Protein AF-A0A1J3G3C2-F1 (afdb_monomer)

Mean predicted aligned error: 4.12 Å

Radius of gyration: 16.89 Å; Cα contacts (8 Å, |Δi|>4): 77; chains: 1; bounding box: 42×16×49 Å

Solvent-accessible surface area (backbone atoms only — not comparable to full-atom values): 5290 Å² total; per-residue (Å²): 129,98,66,70,90,84,65,88,84,85,83,82,75,92,56,64,97,52,34,59,60,53,45,50,53,53,40,50,55,51,44,72,74,40,80,72,42,75,39,79,43,74,42,76,46,82,48,88,90,71,67,64,87,74,85,55,69,83,62,44,52,59,68,75,71,61,69,70,49,67,52,74,50,80,45,70,60,63,129

Sequence (79 aa):
YKLRSNIRTFNLGGMGCSASVIGVDLAKDMLLLHRNTYALVVSAENITLNWYFGNNRSMLVPNCLFRVGGAAVLLSNKS

pLDDT: mean 93.2, std 5.26, range [60.81, 97.56]

Organism: Noccaea caerulescens (NCBI:txid107243)

Foldseek 3Di:
DPDDPPDDDDDQPPPPPCSQVVQVVVQVVVPVVDDFDKDKGKDWDDCPPPDDPDDDPVSCVCVVPDDTDMDMDMDGPHD

InterPro domains:
  IPR012392 Very-long-chain 3-ketoacyl-CoA synthase [PTHR31561] (1-79)
  IPR013601 FAE1/Type III polyketide synth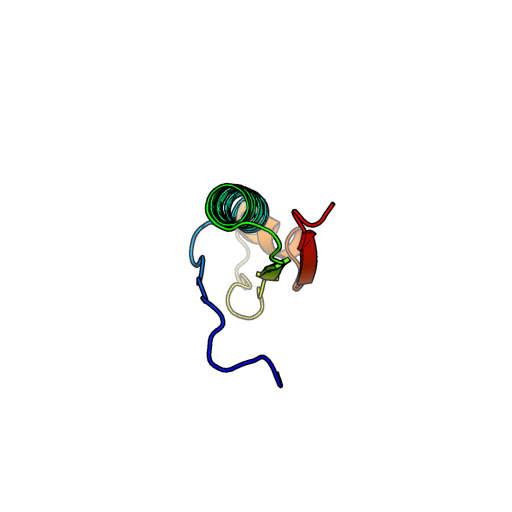ase-like protein [PF08392] (1-78)
  IPR016039 Thiolase-like [G3DSA:3.40.47.10] (1-79)
  IPR016039 Thiolase-like [SSF53901] (1-78)

Secondary structure (DSSP, 8-state):
----TT-------S-GGGHHHHHHHHHHHHHHHSTT-EEEEEEEE--TT----S--HHHHHHHHH---EEEEEEEE---

Structure (mmCIF, N/CA/C/O backbone):
data_AF-A0A1J3G3C2-F1
#
_entry.id   AF-A0A1J3G3C2-F1
#
loop_
_atom_site.group_PDB
_atom_site.id
_atom_site.type_symbol
_atom_site.label_atom_id
_atom_site.label_alt_id
_atom_site.label_comp_id
_atom_site.label_asym_id
_atom_site.label_entity_id
_atom_site.label_seq_id
_atom_site.pdbx_PDB_ins_code
_atom_site.Cartn_x
_atom_site.Cartn_y
_atom_site.Cartn_z
_atom_site.occupancy
_atom_site.B_iso_or_equiv
_atom_site.auth_seq_id
_atom_site.auth_comp_id
_atom_site.auth_asym_id
_atom_site.auth_atom_id
_atom_site.pdbx_PDB_model_num
ATOM 1 N N . TYR A 1 1 ? -18.873 -2.829 -3.178 1.00 60.81 1 TYR A N 1
ATOM 2 C CA . TYR A 1 1 ? -18.520 -3.229 -1.801 1.00 60.81 1 TYR A CA 1
ATOM 3 C C . TYR A 1 1 ? -19.652 -2.834 -0.871 1.00 60.81 1 TYR A C 1
ATOM 5 O O . TYR A 1 1 ? -19.943 -1.652 -0.778 1.00 60.81 1 TYR A O 1
ATOM 13 N N . LYS A 1 2 ? -20.337 -3.802 -0.248 1.00 84.62 2 LYS A N 1
ATOM 14 C CA . LYS A 1 2 ? -21.521 -3.603 0.617 1.00 84.62 2 LYS A CA 1
ATOM 15 C C . LYS A 1 2 ? -21.158 -2.984 1.985 1.00 84.62 2 LYS A C 1
ATOM 17 O O . LYS A 1 2 ? -21.554 -3.498 3.027 1.00 84.62 2 LYS A O 1
ATOM 22 N N . LEU A 1 3 ? -20.334 -1.938 1.988 1.00 88.31 3 LEU A N 1
ATOM 23 C CA . LEU A 1 3 ? -19.994 -1.196 3.199 1.00 88.31 3 LEU A CA 1
ATOM 24 C C . LEU A 1 3 ? -21.165 -0.291 3.591 1.00 88.31 3 LEU A C 1
ATOM 26 O O . LEU A 1 3 ? -21.998 0.066 2.758 1.00 88.31 3 LEU A O 1
ATOM 30 N N . ARG A 1 4 ? -21.239 0.058 4.877 1.00 89.44 4 ARG A N 1
ATOM 31 C CA . ARG A 1 4 ? -22.280 0.955 5.387 1.00 89.44 4 ARG A CA 1
ATOM 32 C C . ARG A 1 4 ? -22.160 2.330 4.721 1.00 89.44 4 ARG A C 1
ATOM 34 O O . ARG A 1 4 ? -21.056 2.779 4.438 1.00 89.44 4 ARG A O 1
ATOM 41 N N . SER A 1 5 ? -23.281 3.018 4.523 1.00 90.44 5 SER A N 1
ATOM 42 C CA . SER A 1 5 ? -23.319 4.348 3.890 1.00 90.44 5 SER A CA 1
ATOM 43 C C . SER A 1 5 ? -22.640 5.450 4.710 1.00 90.44 5 SER A C 1
ATOM 45 O O . SER A 1 5 ? -22.311 6.497 4.170 1.00 90.44 5 SER A O 1
ATOM 47 N N . ASN A 1 6 ? -22.421 5.223 6.006 1.00 90.31 6 ASN A N 1
ATOM 48 C CA . ASN A 1 6 ? -21.852 6.192 6.938 1.00 90.31 6 ASN A CA 1
ATOM 49 C C . ASN A 1 6 ? -20.335 6.034 7.159 1.00 90.31 6 ASN A C 1
ATOM 51 O O . ASN A 1 6 ? -19.807 6.552 8.145 1.00 90.31 6 ASN A O 1
ATOM 55 N N . ILE A 1 7 ? -19.630 5.304 6.289 1.00 93.00 7 ILE A N 1
ATOM 56 C CA . ILE A 1 7 ? -18.165 5.242 6.332 1.00 93.00 7 ILE A CA 1
ATOM 57 C C . ILE A 1 7 ? -17.564 6.583 5.905 1.00 93.00 7 ILE A C 1
ATOM 59 O O . ILE A 1 7 ? -18.049 7.233 4.982 1.00 93.00 7 ILE A O 1
ATOM 63 N N . ARG A 1 8 ? -16.474 6.990 6.557 1.00 93.31 8 ARG A N 1
ATOM 64 C CA . ARG A 1 8 ? -15.652 8.103 6.075 1.00 93.31 8 ARG A CA 1
ATOM 65 C C . ARG A 1 8 ? -14.616 7.549 5.110 1.00 93.31 8 ARG A C 1
ATOM 67 O O . ARG A 1 8 ? -13.902 6.609 5.453 1.00 93.31 8 ARG A O 1
ATOM 74 N N . THR A 1 9 ? -14.557 8.111 3.911 1.00 94.56 9 THR A N 1
ATOM 75 C CA . THR A 1 9 ? -13.674 7.643 2.840 1.00 94.56 9 THR A CA 1
ATOM 76 C C . THR A 1 9 ? -12.672 8.729 2.489 1.00 94.56 9 THR A C 1
ATOM 78 O O . THR A 1 9 ? -13.044 9.882 2.292 1.00 94.56 9 THR A O 1
ATOM 81 N N . PHE A 1 10 ? -11.405 8.337 2.387 1.00 95.19 10 PHE A N 1
ATOM 82 C CA . PHE A 1 10 ? -10.294 9.195 1.994 1.00 95.19 10 PHE A CA 1
ATOM 83 C C . PHE A 1 10 ? -9.600 8.553 0.792 1.00 95.19 10 PHE A C 1
ATOM 85 O O . PHE A 1 10 ? -9.458 7.331 0.753 1.00 95.19 10 PHE A O 1
ATOM 92 N N . ASN A 1 11 ? -9.185 9.359 -0.186 1.00 95.12 11 ASN A N 1
ATOM 93 C CA . ASN A 1 11 ? -8.453 8.883 -1.358 1.00 95.12 11 ASN A CA 1
ATOM 94 C C . ASN A 1 11 ? -7.090 9.579 -1.422 1.00 95.12 11 ASN A C 1
ATOM 96 O O . ASN A 1 11 ? -7.025 10.801 -1.540 1.00 95.12 11 ASN A O 1
ATOM 100 N N . LEU A 1 12 ? -6.015 8.799 -1.313 1.00 94.19 12 LEU A N 1
ATOM 101 C CA . LEU A 1 12 ? -4.637 9.286 -1.262 1.00 94.19 12 LEU A CA 1
ATOM 102 C C . LEU A 1 12 ? -3.939 9.005 -2.598 1.00 94.19 12 LEU A C 1
ATOM 104 O O . LEU A 1 12 ? -3.178 8.051 -2.735 1.00 94.1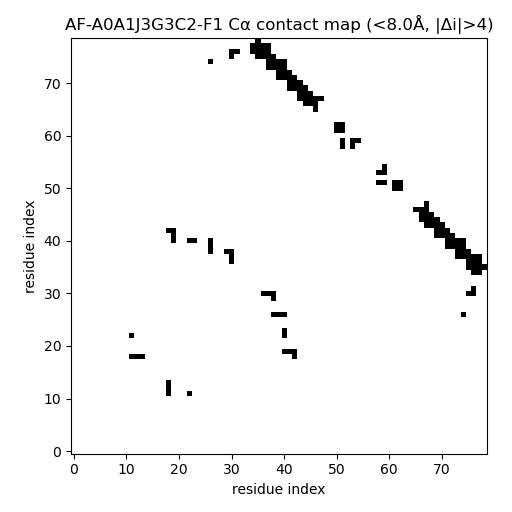9 12 LEU A O 1
ATOM 108 N N . GLY A 1 13 ? -4.232 9.832 -3.602 1.00 93.06 13 GLY A N 1
ATOM 109 C CA . GLY A 1 13 ? -3.583 9.773 -4.913 1.00 93.06 13 GLY A CA 1
ATOM 110 C C . GLY A 1 13 ? -2.279 10.576 -4.960 1.00 93.06 13 GLY A C 1
ATOM 111 O O . GLY A 1 13 ? 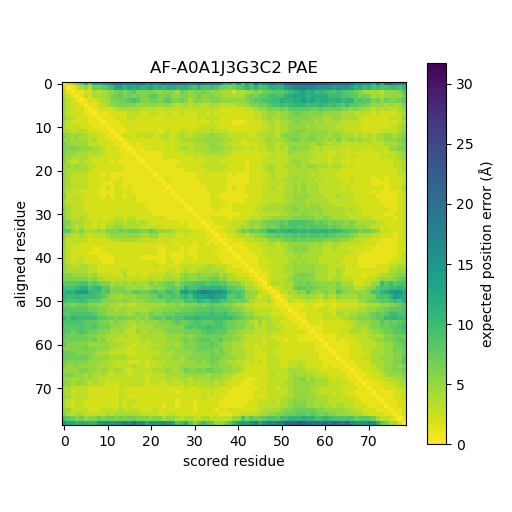-2.122 11.556 -4.239 1.00 93.06 13 GLY A O 1
ATOM 112 N N . GLY A 1 14 ? -1.345 10.179 -5.829 1.00 91.19 14 GLY A N 1
ATOM 113 C CA . GLY A 1 14 ? -0.132 10.961 -6.119 1.00 91.19 14 GLY A CA 1
ATOM 114 C C . GLY A 1 14 ? 0.972 10.913 -5.056 1.00 91.19 14 GLY A C 1
ATOM 115 O O . GLY A 1 14 ? 1.980 11.591 -5.208 1.00 91.19 14 GLY A O 1
ATOM 116 N N . MET A 1 15 ? 0.821 10.096 -4.011 1.00 94.56 15 MET A N 1
ATOM 117 C CA . MET A 1 15 ? 1.802 9.985 -2.921 1.00 94.56 15 MET A CA 1
ATOM 118 C C . MET A 1 15 ? 3.010 9.087 -3.263 1.00 94.56 15 MET A C 1
ATOM 120 O O . MET A 1 15 ? 3.995 9.067 -2.532 1.00 94.56 15 MET A O 1
ATOM 124 N N . GLY A 1 16 ? 2.955 8.340 -4.372 1.00 92.62 16 GLY A N 1
ATOM 125 C CA . GLY A 1 16 ? 4.009 7.400 -4.773 1.00 92.62 16 GLY A CA 1
ATOM 126 C C . GLY A 1 16 ? 4.142 6.205 -3.820 1.00 92.62 16 GLY A C 1
ATOM 127 O O . GLY A 1 16 ? 3.188 5.833 -3.138 1.00 92.62 16 GLY A O 1
ATOM 128 N N . CYS A 1 17 ? 5.337 5.613 -3.744 1.00 93.25 17 CYS A N 1
ATOM 129 C CA . CYS A 1 17 ? 5.590 4.379 -2.983 1.00 93.25 17 CYS A CA 1
ATOM 130 C C . CYS A 1 17 ? 5.366 4.509 -1.460 1.00 93.25 17 CYS A C 1
ATOM 132 O O . CYS A 1 17 ? 5.315 3.504 -0.754 1.00 93.25 17 CYS A O 1
ATOM 134 N N . SER A 1 18 ? 5.244 5.730 -0.927 1.00 95.62 18 SER A N 1
ATOM 135 C CA . SER A 1 18 ? 4.958 5.989 0.491 1.00 95.62 18 SER A CA 1
ATOM 136 C C . SER A 1 18 ? 3.459 6.032 0.815 1.00 95.62 18 SER A C 1
ATOM 138 O O . SER A 1 18 ? 3.103 6.092 1.995 1.00 95.62 18 SER A O 1
ATOM 140 N N . ALA A 1 19 ? 2.576 5.954 -0.194 1.00 95.75 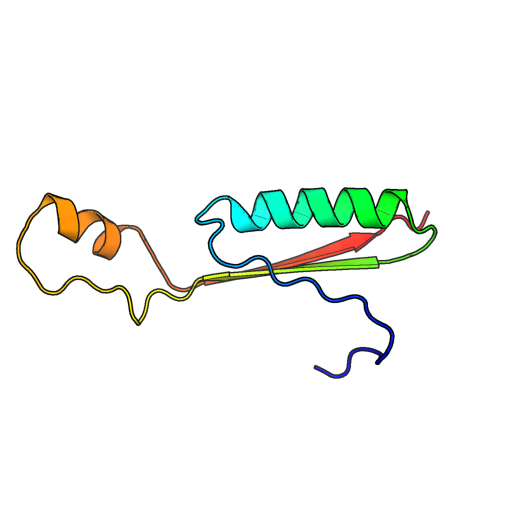19 ALA A N 1
ATOM 141 C CA . ALA A 1 19 ? 1.122 6.075 -0.041 1.00 95.75 19 ALA A CA 1
ATOM 142 C C . ALA A 1 19 ? 0.554 5.164 1.056 1.00 95.75 19 ALA A C 1
ATOM 144 O O . ALA A 1 19 ? -0.251 5.604 1.876 1.00 95.75 19 ALA A O 1
ATOM 145 N N . SER A 1 20 ? 1.008 3.909 1.108 1.00 94.19 20 SER A N 1
ATOM 146 C CA . SER A 1 20 ? 0.545 2.926 2.091 1.00 94.19 20 SER A CA 1
ATOM 147 C C . SER A 1 20 ? 0.882 3.336 3.528 1.00 94.19 20 SER A C 1
ATOM 149 O O . SER A 1 20 ? 0.041 3.210 4.414 1.00 94.19 20 SER A O 1
ATOM 151 N N . VAL A 1 21 ? 2.090 3.858 3.765 1.00 96.00 21 VAL A N 1
ATOM 152 C CA . VAL A 1 21 ? 2.537 4.278 5.105 1.00 96.00 21 VAL A CA 1
ATOM 153 C C . VAL A 1 21 ? 1.796 5.538 5.546 1.00 96.00 21 VAL A C 1
ATOM 155 O O . VAL A 1 21 ? 1.314 5.596 6.673 1.00 96.00 21 VAL A O 1
ATOM 158 N N . ILE A 1 22 ? 1.614 6.500 4.637 1.00 97.06 22 ILE A N 1
ATOM 159 C CA . ILE A 1 22 ? 0.804 7.703 4.883 1.00 97.06 22 ILE A CA 1
ATOM 160 C C . ILE A 1 22 ? -0.649 7.316 5.201 1.00 97.06 22 ILE A C 1
ATOM 162 O O . ILE A 1 22 ? -1.259 7.867 6.114 1.00 97.06 22 ILE A O 1
ATOM 166 N N . GLY A 1 23 ? -1.203 6.329 4.489 1.00 97.44 23 GLY A N 1
ATOM 167 C CA . GLY A 1 23 ? -2.544 5.807 4.753 1.00 97.44 23 GLY A CA 1
ATOM 168 C C . GLY A 1 23 ? -2.688 5.175 6.139 1.00 97.44 23 GLY A C 1
ATOM 169 O O . GLY A 1 23 ? -3.715 5.360 6.791 1.00 97.44 23 GLY A O 1
ATOM 170 N N . VAL A 1 24 ? -1.661 4.464 6.614 1.00 97.50 24 VAL A N 1
ATOM 171 C CA . VAL A 1 24 ? -1.633 3.898 7.973 1.00 97.50 24 VAL A CA 1
ATOM 172 C C . VAL A 1 24 ? -1.532 4.993 9.035 1.00 97.50 24 VAL A C 1
ATOM 174 O O . VAL A 1 24 ? -2.223 4.904 10.049 1.00 97.50 24 VAL A O 1
ATOM 177 N N . ASP A 1 25 ? -0.732 6.034 8.806 1.00 97.56 25 ASP A N 1
ATOM 178 C CA . ASP A 1 25 ? -0.615 7.167 9.733 1.00 97.56 25 ASP A CA 1
ATOM 179 C C . ASP A 1 25 ? -1.941 7.939 9.854 1.00 97.56 25 ASP A C 1
ATOM 181 O O . ASP A 1 25 ? -2.454 8.140 10.955 1.00 97.56 25 ASP A O 1
ATOM 185 N N . LEU A 1 26 ? -2.605 8.216 8.726 1.00 97.12 26 LEU A N 1
ATOM 186 C CA . LEU A 1 26 ? -3.957 8.782 8.727 1.00 97.12 26 LEU A CA 1
ATOM 187 C C . LEU A 1 26 ? -4.953 7.886 9.482 1.00 97.12 26 LEU A C 1
ATOM 189 O O . LEU A 1 26 ? -5.787 8.372 10.248 1.00 97.12 26 LEU A O 1
ATOM 193 N N . ALA A 1 27 ? -4.892 6.567 9.275 1.00 97.44 27 ALA A N 1
ATOM 194 C CA . ALA A 1 27 ? -5.766 5.629 9.973 1.00 97.44 27 ALA A CA 1
ATOM 195 C C . ALA A 1 27 ? -5.524 5.635 11.489 1.00 97.44 27 ALA A C 1
ATOM 197 O O . ALA A 1 27 ? -6.489 5.587 12.254 1.00 97.44 27 ALA A O 1
ATOM 198 N N . LYS A 1 28 ? -4.265 5.738 11.926 1.00 97.12 28 LYS A N 1
ATOM 199 C CA . LYS A 1 28 ? -3.898 5.896 13.337 1.00 97.12 28 LYS A CA 1
ATOM 200 C C . LYS A 1 28 ? -4.523 7.162 13.922 1.00 97.12 28 LYS A C 1
ATOM 202 O O . LYS A 1 28 ? -5.187 7.063 14.951 1.00 97.12 28 LYS A O 1
ATOM 207 N N . ASP A 1 29 ? -4.397 8.309 13.261 1.00 97.12 29 ASP A N 1
ATOM 208 C CA . ASP A 1 29 ? -5.001 9.562 13.735 1.00 97.12 29 ASP A CA 1
ATOM 209 C C . ASP A 1 29 ? -6.529 9.459 13.834 1.00 97.12 29 ASP A C 1
ATOM 211 O O . ASP A 1 29 ? -7.134 9.864 14.830 1.00 97.12 29 ASP A O 1
ATOM 215 N N . MET A 1 30 ? -7.176 8.830 12.849 1.00 96.31 30 MET A N 1
ATOM 216 C CA . MET A 1 30 ? -8.623 8.599 12.888 1.00 96.31 30 MET A CA 1
ATOM 217 C C . MET A 1 30 ? -9.041 7.681 14.041 1.00 96.31 30 MET A C 1
ATOM 219 O O . MET A 1 30 ? -10.072 7.934 14.670 1.00 96.31 30 MET A O 1
ATOM 223 N N . LEU A 1 31 ? -8.258 6.642 14.333 1.00 96.69 31 LEU A N 1
ATOM 224 C CA . LEU A 1 31 ? -8.488 5.742 15.464 1.00 96.69 31 LEU A CA 1
ATOM 225 C C . LEU A 1 31 ? -8.230 6.431 16.810 1.00 96.69 31 LEU A C 1
ATOM 227 O O . LEU A 1 31 ? -8.911 6.126 17.784 1.00 96.69 31 LEU A O 1
ATOM 231 N N . LEU A 1 32 ? -7.299 7.381 16.896 1.00 96.00 32 LEU A N 1
ATOM 232 C CA . LEU A 1 32 ? -7.101 8.171 18.116 1.00 96.00 32 LEU A CA 1
ATOM 233 C C . LEU A 1 32 ? -8.280 9.122 18.377 1.00 96.00 32 LEU A C 1
ATOM 235 O O . LEU A 1 32 ? -8.681 9.302 19.526 1.00 96.00 32 LEU A O 1
ATOM 239 N N . LEU A 1 33 ? -8.875 9.680 17.320 1.00 95.69 33 LEU A N 1
ATOM 240 C CA . LEU A 1 33 ? -10.019 10.593 17.417 1.00 95.69 33 LEU A CA 1
ATOM 241 C C . LEU A 1 33 ? -11.358 9.885 17.687 1.00 95.69 33 LEU A C 1
ATOM 243 O O . LEU A 1 33 ? -12.242 10.466 18.317 1.00 95.69 33 LEU A O 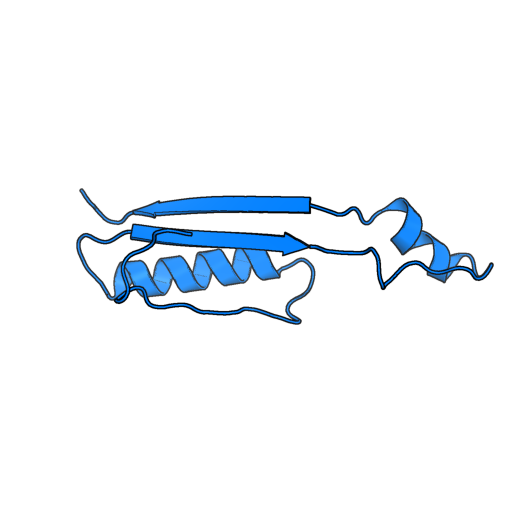1
ATOM 247 N N . HIS A 1 34 ? -11.538 8.645 17.222 1.00 93.69 34 HIS A N 1
ATOM 248 C CA . HIS A 1 34 ? -12.813 7.923 17.307 1.00 93.69 34 HIS A CA 1
ATOM 249 C C . HIS A 1 34 ? -12.661 6.633 18.112 1.00 93.69 34 HIS A C 1
ATOM 251 O O . HIS A 1 34 ? -12.040 5.679 17.653 1.00 93.69 34 HIS A O 1
ATOM 257 N N . ARG A 1 35 ? -13.273 6.560 19.299 1.00 92.50 35 ARG A N 1
ATOM 258 C CA . ARG A 1 35 ? -13.235 5.356 20.150 1.00 92.50 35 ARG A CA 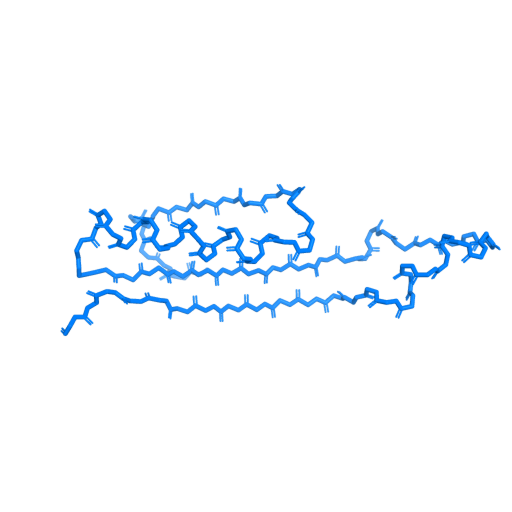1
ATOM 259 C C . ARG A 1 35 ? -14.050 4.192 19.571 1.00 92.50 35 ARG A C 1
ATOM 261 O O . ARG A 1 35 ? -15.105 4.407 18.979 1.00 92.50 35 ARG A O 1
ATOM 268 N N . ASN A 1 36 ? -13.597 2.963 19.837 1.00 94.75 36 ASN A N 1
ATOM 269 C CA . ASN A 1 36 ? -14.293 1.706 19.530 1.00 94.75 36 ASN A CA 1
ATOM 270 C C . ASN A 1 36 ? -14.699 1.563 18.047 1.00 94.75 36 ASN A C 1
ATOM 272 O O . ASN A 1 36 ? -15.832 1.200 17.714 1.00 94.75 36 ASN A O 1
ATOM 276 N N . THR A 1 37 ? -13.769 1.842 17.138 1.00 95.12 37 THR A N 1
ATOM 277 C CA . THR A 1 37 ? -14.007 1.801 15.693 1.00 95.12 37 THR A CA 1
ATOM 278 C C . THR A 1 37 ? -12.952 0.975 14.956 1.00 95.12 37 THR A C 1
ATOM 280 O O . THR A 1 37 ? -11.985 0.488 15.540 1.00 95.12 37 THR A O 1
ATOM 283 N N . TYR A 1 38 ? -13.183 0.791 13.660 1.00 96.06 38 TYR A N 1
ATOM 284 C CA . TYR A 1 38 ? -12.262 0.148 12.732 1.00 96.06 38 TYR A CA 1
ATOM 285 C C . TYR A 1 38 ? -11.821 1.142 11.659 1.00 96.06 38 TYR A C 1
ATOM 287 O O . TYR A 1 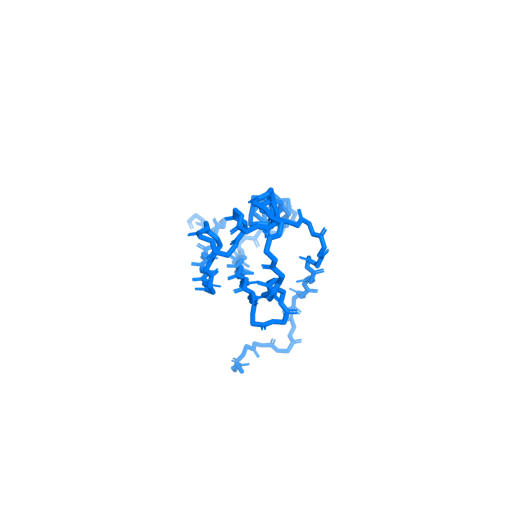38 ? -12.606 1.993 11.238 1.00 96.06 38 TYR A O 1
ATOM 295 N N . ALA A 1 39 ? -10.595 0.984 11.172 1.00 96.81 39 ALA A N 1
ATOM 296 C CA . ALA A 1 39 ? -10.082 1.684 10.004 1.00 96.81 39 ALA A CA 1
ATOM 297 C C . ALA A 1 39 ? -9.593 0.657 8.977 1.00 96.81 39 ALA A C 1
ATOM 299 O O . ALA A 1 39 ? -8.779 -0.207 9.294 1.00 96.81 39 ALA A O 1
ATOM 300 N N . LEU A 1 40 ? -10.107 0.737 7.750 1.00 96.44 40 LEU A N 1
ATOM 301 C CA . LEU A 1 40 ? -9.674 -0.100 6.633 1.00 96.44 40 LEU A CA 1
ATOM 302 C C . LEU A 1 40 ? -8.778 0.737 5.722 1.00 96.44 40 LEU A C 1
ATOM 304 O O . LEU A 1 40 ? -9.243 1.716 5.141 1.00 96.44 40 LEU A O 1
ATOM 308 N N . VAL A 1 41 ? -7.518 0.335 5.585 1.00 97.25 41 VA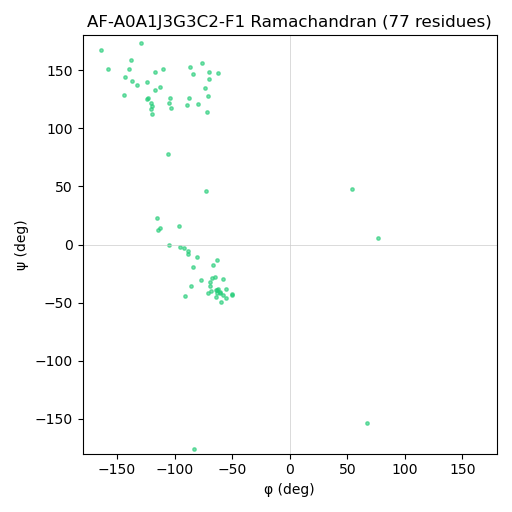L A N 1
ATOM 309 C CA . VAL A 1 41 ? -6.570 0.944 4.647 1.00 97.25 41 VAL A CA 1
ATOM 310 C C . VAL A 1 41 ? -6.418 0.007 3.461 1.00 97.25 41 VAL A C 1
ATOM 312 O O . VAL A 1 41 ? -6.130 -1.176 3.638 1.00 97.25 41 VAL A O 1
ATOM 315 N N . VAL A 1 42 ? -6.623 0.532 2.255 1.00 96.69 42 VAL A N 1
ATOM 316 C CA . VAL A 1 42 ? -6.449 -0.202 0.998 1.00 96.69 42 VAL A CA 1
ATOM 317 C C . VAL A 1 42 ? -5.451 0.561 0.145 1.00 96.69 42 VAL A C 1
ATOM 319 O O . VAL A 1 42 ? -5.637 1.747 -0.112 1.00 96.69 42 VAL A O 1
ATOM 322 N N . SER A 1 43 ? -4.408 -0.133 -0.289 1.00 95.75 43 SER A N 1
ATOM 323 C CA . SER A 1 43 ? -3.427 0.359 -1.243 1.00 95.75 43 SER A CA 1
ATOM 324 C C . SER A 1 43 ? -3.556 -0.435 -2.534 1.00 95.75 43 SER A C 1
ATOM 326 O O . SER A 1 43 ? -3.715 -1.657 -2.506 1.00 95.75 43 SER A O 1
ATOM 328 N N . ALA A 1 44 ? -3.527 0.260 -3.663 1.00 94.25 44 ALA A N 1
ATOM 329 C CA . ALA A 1 44 ? -3.580 -0.341 -4.983 1.00 94.25 44 ALA A CA 1
ATOM 330 C C . ALA A 1 44 ? -2.688 0.462 -5.926 1.00 94.25 44 ALA A C 1
ATOM 332 O O . ALA A 1 44 ? -2.818 1.680 -6.034 1.00 94.25 44 ALA A O 1
ATOM 333 N N . GLU A 1 45 ? -1.807 -0.237 -6.625 1.00 93.44 45 GLU A N 1
ATOM 334 C CA . GLU A 1 45 ? -0.856 0.331 -7.568 1.00 93.44 45 GLU A CA 1
ATOM 335 C C . GLU A 1 45 ? -1.110 -0.288 -8.940 1.00 93.44 45 GLU A C 1
ATOM 337 O O . GLU A 1 45 ? -1.070 -1.509 -9.113 1.00 93.44 45 GLU A O 1
ATOM 342 N N . ASN A 1 46 ? -1.391 0.562 -9.928 1.00 90.31 46 ASN A N 1
ATOM 343 C CA . ASN A 1 46 ? -1.594 0.142 -11.306 1.00 90.31 46 ASN A CA 1
ATOM 344 C C . ASN A 1 46 ? -0.566 0.808 -12.227 1.00 90.31 46 ASN A C 1
ATOM 346 O O . ASN A 1 46 ? -0.521 2.030 -12.358 1.00 90.31 46 ASN A O 1
ATOM 350 N N 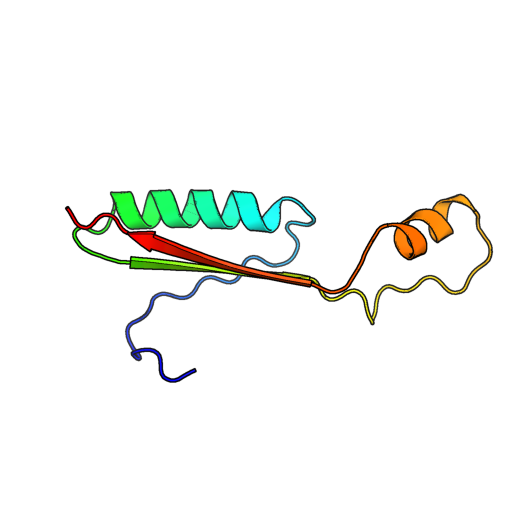. ILE A 1 47 ? 0.237 -0.020 -12.892 1.00 88.69 47 ILE A N 1
ATOM 351 C CA . ILE A 1 47 ? 1.320 0.405 -13.781 1.00 88.69 47 ILE A CA 1
ATOM 352 C C . ILE A 1 47 ? 0.991 0.241 -15.268 1.00 88.69 47 ILE A C 1
ATOM 354 O O . ILE A 1 47 ? 1.825 0.582 -16.102 1.00 88.69 47 ILE A O 1
ATOM 358 N N . THR A 1 48 ? -0.199 -0.258 -15.632 1.00 83.44 48 THR A N 1
ATOM 359 C CA . THR A 1 48 ? -0.530 -0.585 -17.034 1.00 83.44 48 THR A CA 1
ATOM 360 C C . THR A 1 48 ? -0.406 0.607 -17.981 1.00 83.44 48 THR A C 1
ATOM 362 O O . THR A 1 48 ? -0.087 0.420 -19.149 1.00 83.44 48 THR A O 1
ATOM 365 N N . LEU A 1 49 ? -0.630 1.828 -17.489 1.00 82.19 49 LEU A N 1
ATOM 366 C CA . LEU A 1 49 ? -0.548 3.059 -18.283 1.00 82.19 49 LEU A CA 1
ATOM 367 C C . LEU A 1 49 ? 0.835 3.731 -18.253 1.00 82.19 49 LEU A C 1
ATOM 369 O O . LEU A 1 49 ? 1.030 4.732 -18.932 1.00 82.19 49 LEU A O 1
ATOM 373 N N . ASN A 1 50 ? 1.788 3.201 -17.483 1.00 85.19 50 ASN A N 1
ATOM 374 C CA . ASN A 1 50 ? 3.090 3.833 -17.240 1.00 85.19 50 ASN A CA 1
ATOM 375 C C . ASN A 1 50 ? 4.268 3.053 -17.856 1.00 85.19 50 ASN A C 1
ATOM 377 O O . ASN A 1 50 ? 5.421 3.308 -17.518 1.00 85.19 50 ASN A O 1
ATOM 381 N N . TRP A 1 51 ? 3.996 2.096 -18.750 1.00 87.94 51 TRP A N 1
ATOM 382 C CA . TRP A 1 51 ? 5.033 1.291 -19.397 1.00 87.94 51 TRP A CA 1
ATOM 383 C C . TRP A 1 51 ? 5.851 2.114 -20.401 1.00 87.94 51 TRP A C 1
ATOM 385 O O . TRP A 1 51 ? 5.297 2.730 -21.313 1.00 87.94 51 TRP A O 1
ATOM 395 N N . TYR A 1 52 ? 7.179 2.093 -20.275 1.00 93.69 52 TYR A N 1
ATOM 396 C CA . TYR A 1 52 ? 8.064 2.789 -21.208 1.00 93.69 52 TYR A CA 1
ATOM 397 C C . TYR A 1 52 ? 8.449 1.891 -22.394 1.00 93.69 52 TYR A C 1
ATOM 399 O O . TYR A 1 52 ? 9.065 0.845 -22.207 1.00 93.69 52 TYR A O 1
ATOM 407 N N . PHE A 1 53 ? 8.123 2.305 -23.623 1.00 93.25 53 PHE A N 1
ATOM 408 C CA . PHE A 1 53 ? 8.412 1.544 -24.854 1.00 93.25 53 PHE A CA 1
ATOM 409 C C . PHE A 1 53 ? 9.718 1.944 -25.565 1.00 93.25 53 PHE A C 1
ATOM 411 O O . PHE A 1 53 ? 10.053 1.369 -26.598 1.00 93.25 53 PHE A O 1
ATOM 418 N N . GLY A 1 54 ? 10.443 2.949 -25.065 1.00 94.19 54 GLY A N 1
ATOM 419 C CA . GLY A 1 54 ? 11.696 3.399 -25.680 1.00 94.19 54 GLY A CA 1
ATOM 420 C C . GLY A 1 54 ? 12.911 2.560 -25.271 1.00 94.19 54 GLY A C 1
ATOM 421 O O . GLY A 1 54 ? 12.796 1.585 -24.535 1.00 94.19 54 GLY A O 1
ATOM 422 N N . ASN A 1 55 ? 14.101 2.971 -25.722 1.00 94.81 55 ASN A N 1
ATOM 423 C CA . ASN A 1 55 ? 15.356 2.238 -25.491 1.00 94.81 55 ASN A CA 1
ATOM 424 C C . ASN A 1 55 ? 16.371 2.999 -24.611 1.00 94.81 55 ASN A C 1
ATOM 426 O O . ASN A 1 55 ? 17.547 2.643 -24.542 1.00 94.81 55 ASN A O 1
ATOM 430 N N . ASN A 1 56 ? 15.951 4.079 -23.942 1.00 96.88 56 ASN A N 1
ATOM 431 C CA . ASN A 1 56 ? 16.817 4.753 -22.979 1.00 96.88 56 ASN A CA 1
ATOM 432 C C . ASN A 1 56 ? 16.971 3.878 -21.725 1.00 96.88 56 ASN A C 1
ATOM 434 O O . ASN A 1 56 ? 16.011 3.683 -20.978 1.00 96.88 56 ASN A O 1
ATOM 438 N N . ARG A 1 57 ? 18.194 3.388 -21.480 1.00 93.69 57 ARG A N 1
ATOM 439 C CA . ARG A 1 57 ? 18.520 2.471 -20.377 1.00 93.69 57 ARG A CA 1
ATOM 440 C C . ARG A 1 57 ? 18.004 2.952 -19.018 1.00 93.69 57 ARG A C 1
ATOM 442 O O . ARG A 1 57 ? 17.462 2.147 -18.267 1.00 93.69 57 ARG A O 1
ATOM 449 N N . SER A 1 58 ? 18.129 4.242 -18.710 1.00 94.31 58 SER A N 1
ATOM 450 C CA . SER A 1 58 ? 17.691 4.794 -17.419 1.00 94.31 58 SER A CA 1
ATOM 451 C C . SER A 1 58 ? 16.169 4.767 -17.250 1.00 94.31 58 SER A C 1
ATOM 453 O O . SER A 1 58 ? 15.673 4.634 -16.137 1.00 94.31 58 SER A O 1
ATOM 455 N N . MET A 1 59 ? 15.422 4.842 -18.353 1.00 93.75 59 MET A N 1
ATOM 456 C CA . MET A 1 59 ? 13.956 4.809 -18.362 1.00 93.75 59 MET A CA 1
ATOM 457 C C . MET A 1 59 ? 13.384 3.384 -18.442 1.00 93.75 59 MET A C 1
ATOM 459 O O . MET A 1 59 ? 12.183 3.206 -18.277 1.00 93.75 59 MET A O 1
ATOM 463 N N . LEU A 1 60 ? 14.225 2.364 -18.657 1.00 95.25 60 LEU A N 1
ATOM 464 C CA . LEU A 1 60 ? 13.824 0.951 -18.632 1.00 95.25 60 LEU A CA 1
ATOM 465 C C . LEU A 1 60 ? 13.799 0.355 -17.216 1.00 95.25 60 LEU A C 1
ATOM 467 O O . LEU A 1 60 ? 13.136 -0.654 -16.992 1.00 95.25 60 LEU A O 1
ATOM 471 N N . VAL A 1 61 ? 14.483 0.972 -16.245 1.00 94.44 61 VAL A N 1
ATOM 472 C CA . VAL A 1 61 ? 14.534 0.496 -14.849 1.00 94.44 61 VAL A CA 1
ATOM 473 C C . VAL A 1 61 ? 13.133 0.335 -14.223 1.00 94.44 61 VAL A C 1
ATOM 475 O O . VAL A 1 61 ? 12.873 -0.729 -13.654 1.00 94.44 61 VAL A O 1
ATOM 478 N N . PRO A 1 62 ? 12.197 1.300 -14.362 1.00 91.00 62 PRO A N 1
ATOM 479 C CA . PRO A 1 62 ? 10.821 1.156 -13.879 1.00 91.00 62 PRO A CA 1
ATOM 480 C C . PRO A 1 62 ? 10.089 -0.078 -14.425 1.00 91.00 62 PRO A C 1
ATOM 482 O O . PRO A 1 62 ? 9.380 -0.734 -13.664 1.00 91.00 62 PRO A O 1
ATOM 485 N N . ASN A 1 63 ? 10.302 -0.441 -15.697 1.00 92.94 63 ASN A N 1
ATOM 486 C CA . ASN A 1 63 ? 9.669 -1.616 -16.315 1.00 92.94 63 ASN A CA 1
ATOM 487 C C . ASN A 1 63 ? 10.118 -2.937 -15.660 1.00 92.94 63 ASN A C 1
ATOM 489 O O . ASN A 1 63 ? 9.382 -3.923 -15.679 1.00 92.94 63 ASN A O 1
ATOM 493 N N . CYS A 1 64 ? 11.326 -2.972 -15.092 1.00 91.81 64 CYS A N 1
ATOM 494 C CA . CYS A 1 64 ? 11.864 -4.156 -14.422 1.00 91.81 64 CYS A CA 1
ATOM 495 C C . CYS A 1 64 ? 11.428 -4.251 -12.952 1.00 91.81 64 CYS A C 1
ATOM 497 O O . CYS A 1 64 ? 11.229 -5.358 -12.450 1.00 91.81 64 CYS A O 1
ATOM 499 N N . LEU A 1 65 ? 11.308 -3.108 -12.267 1.00 93.12 65 LEU A N 1
ATOM 500 C CA . LEU A 1 65 ? 11.082 -3.044 -10.820 1.00 93.12 65 LEU A CA 1
ATOM 501 C C . LEU A 1 65 ? 9.603 -3.005 -10.432 1.00 93.12 65 LEU A C 1
ATOM 503 O O . LEU A 1 65 ? 9.205 -3.691 -9.492 1.00 93.12 65 LEU A O 1
ATOM 507 N N . PHE A 1 66 ? 8.789 -2.202 -11.120 1.00 92.69 66 PHE A N 1
ATOM 508 C CA . PHE A 1 66 ? 7.404 -2.000 -10.709 1.00 92.69 66 PHE A CA 1
ATOM 509 C C . PHE A 1 66 ? 6.489 -3.104 -11.229 1.00 92.69 66 PHE A C 1
ATOM 511 O O . PHE A 1 66 ? 6.672 -3.641 -12.323 1.00 92.69 66 PHE A O 1
ATOM 518 N N . ARG A 1 67 ? 5.468 -3.433 -10.434 1.00 92.50 67 ARG A N 1
ATOM 519 C CA . ARG A 1 67 ? 4.424 -4.411 -10.757 1.00 92.50 67 ARG A CA 1
ATOM 520 C C . ARG A 1 67 ? 3.065 -3.883 -10.319 1.00 92.50 67 ARG A C 1
ATOM 522 O O . ARG A 1 67 ? 2.981 -3.003 -9.471 1.00 92.50 67 ARG A O 1
ATOM 529 N N . VAL A 1 68 ? 2.006 -4.428 -10.912 1.00 93.94 68 VAL A N 1
ATOM 530 C CA . VAL A 1 68 ? 0.636 -4.184 -10.446 1.00 93.94 68 VAL A CA 1
ATOM 531 C C . VAL A 1 68 ? 0.432 -4.958 -9.151 1.00 93.94 68 VAL A C 1
ATOM 533 O O . VAL A 1 68 ? 0.787 -6.136 -9.074 1.00 93.94 68 VAL A O 1
ATOM 536 N N . GLY A 1 69 ? -0.158 -4.317 -8.151 1.00 93.81 69 GLY A N 1
ATOM 537 C CA . GLY A 1 69 ? -0.391 -4.941 -6.859 1.00 93.81 69 GLY A CA 1
ATOM 538 C C . GLY A 1 69 ? -1.409 -4.185 -6.025 1.00 93.81 69 GLY A C 1
ATOM 539 O O . GLY A 1 69 ? -1.790 -3.057 -6.328 1.00 93.81 69 GLY A O 1
ATOM 540 N N . GLY A 1 70 ? -1.864 -4.828 -4.959 1.00 94.88 70 GLY A N 1
ATOM 541 C CA . GLY A 1 70 ? -2.704 -4.193 -3.961 1.00 94.88 70 GLY A CA 1
ATOM 542 C C . GLY A 1 70 ? -2.627 -4.935 -2.639 1.00 94.88 70 GLY A C 1
ATOM 543 O O . GLY A 1 70 ? -2.396 -6.142 -2.602 1.00 94.88 70 GLY A O 1
ATOM 544 N N . ALA A 1 71 ? -2.813 -4.197 -1.555 1.00 95.75 71 ALA A N 1
ATOM 545 C CA . ALA A 1 71 ? -2.812 -4.710 -0.196 1.00 95.75 71 ALA A CA 1
ATOM 546 C C . ALA A 1 71 ? -3.913 -4.021 0.610 1.00 95.75 71 ALA A C 1
ATOM 548 O O . ALA A 1 71 ? -4.262 -2.869 0.354 1.00 95.75 71 ALA A O 1
ATOM 549 N N . ALA A 1 72 ? -4.453 -4.718 1.603 1.00 96.94 72 ALA A N 1
ATOM 550 C CA . ALA A 1 72 ? -5.421 -4.147 2.524 1.00 96.94 72 ALA A CA 1
ATOM 551 C C . ALA A 1 72 ? -5.099 -4.570 3.956 1.00 96.94 72 ALA A C 1
ATOM 553 O O . ALA A 1 72 ? -4.732 -5.719 4.198 1.00 96.94 72 ALA A O 1
ATOM 554 N N . VAL A 1 73 ? -5.263 -3.646 4.900 1.00 97.00 73 VAL A N 1
ATOM 555 C CA . VAL A 1 73 ? -5.110 -3.903 6.334 1.00 97.00 73 VAL A CA 1
ATOM 556 C C . VAL A 1 73 ? -6.289 -3.309 7.096 1.00 97.00 73 VAL A C 1
ATOM 558 O O . VAL A 1 73 ? -6.739 -2.197 6.815 1.00 97.00 73 VAL A O 1
ATOM 561 N N . LEU A 1 74 ? -6.805 -4.073 8.058 1.00 96.81 74 LEU A N 1
ATOM 562 C CA . LEU A 1 74 ? -7.853 -3.638 8.973 1.00 96.81 74 LEU A CA 1
ATOM 563 C C . LEU A 1 74 ? -7.227 -3.351 10.337 1.00 96.81 74 LEU A C 1
ATOM 565 O O . LEU A 1 74 ? -6.632 -4.232 10.950 1.00 96.81 74 LEU A O 1
ATOM 569 N N . LEU A 1 75 ? -7.388 -2.121 10.809 1.00 96.81 75 LEU A N 1
ATOM 570 C CA . LEU A 1 75 ? -6.911 -1.648 12.101 1.00 96.81 75 LEU A CA 1
ATOM 571 C C . LEU A 1 75 ? -8.100 -1.402 13.033 1.00 96.81 75 LEU A C 1
ATOM 573 O O . LEU A 1 75 ? -9.207 -1.085 12.591 1.00 96.81 75 LEU A O 1
ATOM 577 N N . SER A 1 76 ? -7.870 -1.553 14.332 1.00 96.50 76 SER A N 1
ATOM 578 C CA . SER A 1 76 ? -8.890 -1.458 15.374 1.00 96.50 76 SER A CA 1
ATOM 579 C C . SER A 1 76 ? -8.304 -0.788 16.609 1.00 96.50 76 SER A C 1
ATOM 581 O O . SER A 1 76 ? -7.151 -1.037 16.950 1.00 96.50 76 SER A O 1
ATOM 583 N N . ASN A 1 77 ? -9.109 0.014 17.304 1.00 96.00 77 ASN A N 1
ATOM 584 C CA . ASN A 1 77 ? -8.810 0.505 18.654 1.00 96.00 77 ASN A CA 1
ATOM 585 C C . ASN A 1 77 ? -9.807 -0.036 19.691 1.00 96.00 77 ASN A C 1
ATOM 587 O O . ASN A 1 77 ? -10.045 0.579 20.732 1.00 96.00 77 ASN A O 1
ATOM 591 N N . LYS A 1 78 ? -10.446 -1.160 19.365 1.00 89.62 78 LYS A N 1
ATOM 592 C CA . LYS A 1 78 ? -11.333 -1.877 20.272 1.00 89.62 78 LYS A CA 1
ATOM 593 C C . LYS A 1 78 ? -10.481 -2.703 21.227 1.00 89.62 78 LYS A C 1
ATOM 595 O O . LYS A 1 78 ? -9.684 -3.516 20.764 1.00 89.62 78 LYS A O 1
ATOM 600 N N . SER A 1 79 ? -10.632 -2.442 22.521 1.00 77.19 79 SER A N 1
ATOM 601 C CA . SER A 1 79 ? -10.120 -3.289 23.602 1.00 77.19 79 SER A CA 1
ATOM 602 C C . SER A 1 79 ? -11.059 -4.454 23.870 1.00 77.19 79 SER A C 1
ATOM 604 O O . SER A 1 79 ? -12.285 -4.259 23.697 1.00 77.19 79 SER A O 1
#